Protein AF-A0A6C0AZ84-F1 (afdb_monomer_lite)

pLDDT: mean 75.86, std 14.95, range [43.94, 95.44]

Secondary structure (DSSP, 8-state):
---HHHHHHHHHHHHHHHHHHHHHIIIIIHHHHHHHHHHHHHHHHHHHHHHHHTTS-HHHHHHHHHHHHH----HHHHHHHHHHHHHHHHHHHHHHHHHHHHHHHHHHHHHHHHHHHHHTT-TTTTT--HHHHHHHHHHHHHHHHHHHHHHHHHTGGG---S-HHHHHHHHHHHHHHH--

Radius of gyration: 26.13 Å; chains: 1; bounding box: 59×27×76 Å

Organism: NCBI:txid1070528

Foldseek 3Di:
DDAPLNVLLVLLLVLLLVLLVLCCCVPPLVVLVVLLVVVLVVVLVVCVCVVPVVPPPVVVVVVVVVVVVVPPPVCVVVVVVVVVVVVVVVVVVVVSVVVSVVSVVVSVVSVVVLVVCCVVVPVSSVPNDPVVSVVVSVVVSVVVVVVVVCCCVPPVSPDDPDDSVVVVVVVVVSVVVSPD

Structure (mmCIF, N/CA/C/O backbone):
data_AF-A0A6C0AZ84-F1
#
_entry.id   AF-A0A6C0AZ84-F1
#
loop_
_atom_site.group_PDB
_atom_site.id
_atom_site.type_symbol
_atom_site.label_atom_id
_atom_site.label_alt_id
_atom_site.label_comp_id
_atom_site.label_asym_id
_atom_site.label_entity_id
_atom_site.label_seq_id
_atom_site.pdbx_PDB_ins_code
_atom_site.Cartn_x
_atom_site.Cartn_y
_atom_site.Cartn_z
_atom_site.occupancy
_atom_site.B_iso_or_equiv
_atom_site.auth_seq_id
_atom_site.auth_comp_id
_atom_site.auth_asym_id
_atom_site.auth_atom_id
_atom_site.pdbx_PDB_model_num
ATOM 1 N N . MET A 1 1 ? -31.659 6.878 12.150 1.00 49.94 1 MET A N 1
ATOM 2 C CA . MET A 1 1 ? -30.577 7.589 12.865 1.00 49.94 1 MET A CA 1
ATOM 3 C C . MET A 1 1 ? -29.385 6.643 12.930 1.00 49.94 1 MET A C 1
ATOM 5 O O . MET A 1 1 ? -29.530 5.565 13.491 1.00 49.94 1 MET A O 1
ATOM 9 N N . VAL A 1 2 ? -28.276 6.953 12.251 1.00 63.69 2 VAL A N 1
ATOM 10 C CA . VAL A 1 2 ? -27.089 6.075 12.222 1.00 63.69 2 VAL A CA 1
ATOM 11 C C . VAL A 1 2 ? -26.410 6.126 13.591 1.00 63.69 2 VAL A C 1
ATOM 13 O O . VAL A 1 2 ? -26.201 7.208 14.133 1.00 63.69 2 VAL A O 1
ATOM 16 N N . SER A 1 3 ? -26.105 4.969 14.180 1.00 77.62 3 SER A N 1
ATOM 17 C CA . SER A 1 3 ? -25.446 4.907 15.485 1.00 77.62 3 SER A CA 1
ATOM 18 C C . SER A 1 3 ? -23.970 5.299 15.364 1.00 77.62 3 SER A C 1
ATOM 20 O O . SER A 1 3 ? -23.291 4.926 14.411 1.00 77.62 3 SER A O 1
ATOM 22 N N . ILE A 1 4 ? -23.441 6.029 16.348 1.00 78.50 4 ILE A N 1
ATOM 23 C CA . ILE A 1 4 ? -22.040 6.489 16.331 1.00 78.50 4 ILE A CA 1
ATOM 24 C C . ILE A 1 4 ? -21.039 5.322 16.243 1.00 78.50 4 ILE A C 1
ATOM 26 O O . ILE A 1 4 ? -20.016 5.419 15.574 1.00 78.50 4 ILE A O 1
ATOM 30 N N . ASN A 1 5 ? -21.398 4.173 16.823 1.00 77.38 5 ASN A N 1
ATOM 31 C CA . ASN A 1 5 ? -20.628 2.933 16.737 1.00 77.38 5 ASN A CA 1
ATOM 32 C C . ASN A 1 5 ? -20.500 2.412 15.301 1.00 77.38 5 ASN A C 1
ATOM 34 O O . ASN A 1 5 ? -19.463 1.860 14.947 1.00 77.38 5 ASN A O 1
ATOM 38 N N . PHE A 1 6 ? -21.534 2.588 14.474 1.00 82.31 6 PHE A N 1
ATOM 39 C CA . PHE A 1 6 ? -21.504 2.171 13.074 1.00 82.31 6 PHE A CA 1
ATOM 40 C C . PHE A 1 6 ? -20.521 3.020 12.264 1.00 82.31 6 PHE A C 1
ATOM 42 O O . PHE A 1 6 ? -19.703 2.474 11.529 1.00 82.31 6 PHE A O 1
ATOM 49 N N . VAL A 1 7 ? -20.545 4.343 12.460 1.00 84.75 7 VAL A N 1
ATOM 50 C CA . VAL A 1 7 ? -19.616 5.269 11.789 1.00 84.75 7 VAL A CA 1
ATOM 51 C C . VAL A 1 7 ? -18.170 4.967 12.177 1.00 84.75 7 VAL A C 1
ATOM 53 O O . VAL A 1 7 ? -17.308 4.878 11.308 1.00 84.75 7 VAL A O 1
ATOM 56 N N . ILE A 1 8 ? -17.910 4.751 13.470 1.00 83.69 8 ILE A N 1
ATOM 57 C CA . ILE A 1 8 ? -16.573 4.402 13.966 1.00 83.69 8 ILE A CA 1
ATOM 58 C C . ILE A 1 8 ? -16.098 3.068 13.373 1.00 83.69 8 ILE A C 1
ATOM 60 O O . ILE A 1 8 ? -14.938 2.972 12.979 1.00 83.69 8 ILE A O 1
ATOM 64 N N . ASN A 1 9 ? -16.974 2.061 13.264 1.00 85.44 9 ASN A N 1
ATOM 65 C CA . ASN A 1 9 ? -16.609 0.771 12.672 1.00 85.44 9 ASN A CA 1
ATOM 66 C C . ASN A 1 9 ? -16.188 0.924 11.202 1.00 85.44 9 ASN A C 1
ATOM 68 O O . ASN A 1 9 ? -15.106 0.479 10.828 1.00 85.44 9 ASN A O 1
ATOM 72 N N . ILE A 1 10 ? -16.995 1.623 10.394 1.00 87.88 10 ILE A N 1
ATOM 73 C CA . ILE A 1 10 ? -16.661 1.888 8.985 1.00 87.88 10 ILE A CA 1
ATOM 74 C C . ILE A 1 10 ? -15.330 2.627 8.880 1.00 87.88 10 ILE A C 1
ATOM 76 O O . ILE A 1 10 ? -14.477 2.250 8.083 1.00 87.88 10 ILE A O 1
ATOM 80 N N . LEU A 1 11 ? -15.135 3.666 9.691 1.00 89.69 11 LEU A N 1
ATOM 81 C CA . LEU A 1 11 ? -13.932 4.485 9.624 1.00 89.69 11 LEU A CA 1
ATOM 82 C C . LEU A 1 11 ? -12.677 3.667 9.968 1.00 89.69 11 LEU A C 1
ATOM 84 O O . LEU A 1 11 ? -11.679 3.768 9.258 1.00 89.69 11 LEU A O 1
ATOM 88 N N . ILE A 1 12 ? -12.738 2.805 10.990 1.00 88.81 12 ILE A N 1
ATOM 89 C CA . ILE A 1 12 ? -11.642 1.879 11.313 1.00 88.81 12 ILE A CA 1
ATOM 90 C C . ILE A 1 12 ? -11.385 0.921 10.145 1.00 88.81 12 ILE A C 1
ATOM 92 O O . ILE A 1 12 ? -10.235 0.765 9.746 1.00 88.81 12 ILE A O 1
ATOM 96 N N . GLN A 1 13 ? -12.427 0.309 9.574 1.00 90.12 13 GLN A N 1
ATOM 97 C CA . GLN A 1 13 ? -12.279 -0.630 8.456 1.00 90.12 13 GLN A CA 1
ATOM 98 C C . GLN A 1 13 ? -11.628 0.032 7.235 1.00 90.12 13 GLN A C 1
ATOM 100 O O . GLN A 1 13 ? -10.661 -0.503 6.695 1.00 90.12 13 GLN A O 1
ATOM 105 N N . VAL A 1 14 ? -12.094 1.219 6.840 1.00 91.56 14 VAL A N 1
ATOM 106 C CA . VAL A 1 14 ? -11.536 1.978 5.709 1.00 91.56 14 VAL A CA 1
ATOM 107 C C . VAL A 1 14 ? -10.070 2.336 5.952 1.00 91.56 14 VAL A C 1
ATOM 109 O O . VAL A 1 14 ? -9.238 2.126 5.070 1.00 91.56 14 VAL A O 1
ATOM 112 N N . LEU A 1 15 ? -9.725 2.822 7.150 1.00 92.31 15 LEU A N 1
ATOM 113 C CA . LEU A 1 15 ? -8.334 3.139 7.483 1.00 92.31 15 LEU A CA 1
ATOM 114 C C . LEU A 1 15 ? -7.448 1.889 7.501 1.00 92.31 15 LEU A C 1
ATOM 116 O O . LEU A 1 15 ? -6.321 1.938 7.018 1.00 92.31 15 LEU A O 1
ATOM 120 N N . CYS A 1 16 ? -7.947 0.763 8.008 1.00 91.38 16 CYS A N 1
ATOM 121 C CA . CYS A 1 16 ? -7.218 -0.500 7.986 1.00 91.38 16 CYS A CA 1
ATOM 122 C C . CYS A 1 16 ? -6.938 -0.983 6.554 1.00 91.38 16 CYS A C 1
ATOM 124 O O . CYS A 1 16 ? -5.821 -1.415 6.274 1.00 91.38 16 CYS A O 1
ATOM 126 N N . ILE A 1 17 ? -7.914 -0.869 5.646 1.00 93.06 17 ILE A N 1
ATOM 127 C CA . ILE A 1 17 ? -7.723 -1.186 4.222 1.00 93.06 17 ILE A CA 1
ATOM 128 C C . ILE A 1 17 ? -6.686 -0.245 3.606 1.00 93.06 17 ILE A C 1
ATOM 130 O O . ILE A 1 17 ? -5.767 -0.708 2.941 1.00 93.06 17 ILE A O 1
ATOM 134 N N . PHE A 1 18 ? -6.783 1.061 3.863 1.00 93.94 18 PHE A N 1
ATOM 135 C CA . PHE A 1 18 ? -5.825 2.047 3.356 1.00 93.94 18 PHE A CA 1
ATOM 136 C C . PHE A 1 18 ? -4.383 1.760 3.813 1.00 93.94 18 PHE A C 1
ATOM 138 O O . PHE A 1 18 ? -3.453 1.781 3.004 1.00 93.94 18 PHE A O 1
ATOM 145 N N . ILE A 1 19 ? -4.198 1.447 5.100 1.00 93.50 19 ILE A N 1
ATOM 146 C CA . ILE A 1 19 ? -2.901 1.059 5.675 1.00 93.50 19 ILE A CA 1
ATOM 147 C C . ILE A 1 19 ? -2.371 -0.195 4.974 1.00 93.50 19 ILE A C 1
ATOM 149 O O . ILE A 1 19 ? -1.217 -0.216 4.546 1.00 93.50 19 ILE A O 1
ATOM 153 N N . PHE A 1 20 ? -3.218 -1.217 4.817 1.00 94.62 20 PHE A N 1
ATOM 154 C CA . PHE A 1 20 ? -2.850 -2.450 4.128 1.00 94.62 20 PHE A CA 1
ATOM 155 C C . PHE A 1 20 ? -2.428 -2.193 2.676 1.00 94.62 20 PHE A C 1
ATOM 157 O O . PHE A 1 20 ? -1.353 -2.635 2.285 1.00 94.62 20 PHE A O 1
ATOM 164 N N . LEU A 1 21 ? -3.223 -1.447 1.902 1.00 93.50 21 LEU A N 1
ATOM 165 C CA . LEU A 1 21 ? -2.925 -1.137 0.500 1.00 93.50 21 LEU A CA 1
ATOM 166 C C . LEU A 1 21 ? -1.621 -0.355 0.351 1.00 93.50 21 LEU A C 1
ATOM 168 O O . LEU A 1 21 ? -0.837 -0.639 -0.548 1.00 93.50 21 LEU A O 1
ATOM 172 N N . THR A 1 22 ? -1.354 0.587 1.257 1.00 93.00 22 THR A N 1
ATOM 173 C CA . THR A 1 22 ? -0.095 1.344 1.256 1.00 93.00 22 THR A CA 1
ATOM 174 C C . THR A 1 22 ? 1.095 0.406 1.467 1.00 93.00 22 THR A C 1
ATOM 176 O O . THR A 1 22 ? 2.057 0.442 0.705 1.00 93.00 22 THR A O 1
ATOM 179 N N . ILE A 1 23 ? 1.023 -0.480 2.466 1.00 92.88 23 ILE A N 1
ATOM 180 C CA . ILE A 1 23 ? 2.081 -1.466 2.729 1.00 92.88 23 ILE A CA 1
ATOM 181 C C . ILE A 1 23 ? 2.238 -2.411 1.534 1.00 92.88 23 ILE A C 1
ATOM 183 O O . ILE A 1 23 ? 3.358 -2.626 1.074 1.00 92.88 23 ILE A O 1
ATOM 187 N N . PHE A 1 24 ? 1.131 -2.943 1.013 1.00 93.75 24 PHE A N 1
ATOM 188 C CA . PHE A 1 24 ? 1.102 -3.834 -0.146 1.00 93.75 24 PHE A CA 1
ATOM 189 C C . PHE A 1 24 ? 1.740 -3.187 -1.380 1.00 93.75 24 PHE A C 1
ATOM 191 O O . PHE A 1 24 ? 2.536 -3.825 -2.071 1.00 93.75 24 PHE A O 1
ATOM 198 N N . PHE A 1 25 ? 1.462 -1.905 -1.621 1.00 91.12 25 PHE A N 1
ATOM 199 C CA . PHE A 1 25 ? 2.043 -1.167 -2.733 1.00 91.12 25 PHE A CA 1
ATOM 200 C C . PHE A 1 25 ? 3.573 -1.113 -2.643 1.00 91.12 25 PHE A C 1
ATOM 202 O O . PHE A 1 25 ? 4.264 -1.517 -3.578 1.00 91.12 25 PHE A O 1
ATOM 209 N N . PHE A 1 26 ? 4.114 -0.680 -1.500 1.00 89.06 26 PHE A N 1
ATOM 210 C CA . PHE A 1 26 ? 5.564 -0.526 -1.340 1.00 89.06 26 PHE A CA 1
ATOM 211 C C . PHE A 1 26 ? 6.321 -1.852 -1.214 1.00 89.06 26 PHE A C 1
ATOM 213 O O . PHE A 1 26 ? 7.497 -1.904 -1.567 1.00 89.06 26 PHE A O 1
ATOM 220 N N . THR A 1 27 ? 5.677 -2.917 -0.730 1.00 91.00 27 THR A N 1
ATOM 221 C CA . THR A 1 27 ? 6.330 -4.228 -0.554 1.00 91.00 27 THR A CA 1
ATOM 222 C C . THR A 1 27 ? 6.228 -5.133 -1.776 1.00 91.00 27 THR A C 1
ATOM 224 O O . THR A 1 27 ? 7.184 -5.849 -2.074 1.00 91.00 27 THR A O 1
ATOM 227 N N . TYR A 1 28 ? 5.095 -5.122 -2.479 1.00 90.62 28 TYR A N 1
ATOM 228 C CA . TYR A 1 28 ? 4.840 -6.025 -3.601 1.00 90.62 28 TYR A CA 1
ATOM 229 C C . TYR A 1 28 ? 4.617 -5.273 -4.911 1.00 90.62 28 TYR A C 1
ATOM 231 O O . TYR A 1 28 ? 5.307 -5.553 -5.893 1.00 90.62 28 TYR A O 1
ATOM 239 N N . ALA A 1 29 ? 3.699 -4.300 -4.939 1.00 88.81 29 ALA A N 1
ATOM 240 C CA . ALA A 1 29 ? 3.269 -3.726 -6.211 1.00 88.81 29 ALA A CA 1
ATOM 241 C C . ALA A 1 29 ? 4.378 -2.976 -6.956 1.00 88.81 29 ALA A C 1
ATOM 243 O O . ALA A 1 29 ? 4.538 -3.171 -8.159 1.00 88.81 29 ALA A O 1
ATOM 244 N N . LYS A 1 30 ? 5.203 -2.216 -6.227 1.00 88.56 30 LYS A N 1
ATOM 245 C CA . LYS A 1 30 ? 6.381 -1.512 -6.759 1.00 88.56 30 LYS A CA 1
ATOM 246 C C . LYS A 1 30 ? 7.345 -2.451 -7.498 1.00 88.56 30 LYS A C 1
ATOM 248 O O . LYS A 1 30 ? 7.903 -2.071 -8.524 1.00 88.56 30 LYS A O 1
ATOM 253 N N . ASN A 1 31 ? 7.534 -3.674 -6.997 1.00 87.69 31 ASN A N 1
ATOM 254 C CA . ASN A 1 31 ? 8.434 -4.648 -7.619 1.00 87.69 31 ASN A CA 1
ATOM 255 C C . ASN A 1 31 ? 7.841 -5.201 -8.918 1.00 87.69 31 ASN A C 1
ATOM 257 O O . ASN A 1 31 ? 8.525 -5.224 -9.938 1.00 87.69 31 ASN A O 1
ATOM 261 N N . VAL A 1 32 ? 6.558 -5.577 -8.897 1.00 87.38 32 VAL A N 1
ATOM 262 C CA . VAL A 1 32 ? 5.853 -6.056 -10.097 1.00 87.38 32 VAL A CA 1
ATOM 263 C C . VAL A 1 32 ? 5.822 -4.971 -11.173 1.00 87.38 32 VAL A C 1
ATOM 265 O O . VAL A 1 32 ? 6.114 -5.250 -12.331 1.00 87.38 32 VAL A O 1
ATOM 268 N N . GLU A 1 33 ? 5.531 -3.723 -10.808 1.00 83.69 33 GLU A N 1
ATOM 269 C CA . GLU A 1 33 ? 5.544 -2.596 -11.745 1.00 83.69 33 GLU A CA 1
ATOM 270 C C . GLU A 1 33 ? 6.935 -2.378 -12.362 1.00 83.69 33 GLU A C 1
ATOM 272 O O . GLU A 1 33 ? 7.052 -2.170 -13.571 1.00 83.69 33 GLU A O 1
ATOM 277 N N . GLY A 1 34 ? 7.999 -2.514 -11.564 1.00 82.00 34 GLY A N 1
ATOM 278 C CA . GLY A 1 34 ? 9.376 -2.462 -12.056 1.00 82.00 34 GLY A CA 1
ATOM 279 C C . GLY A 1 34 ? 9.669 -3.520 -13.125 1.00 82.00 34 GLY A C 1
ATOM 280 O O . GLY A 1 34 ? 10.226 -3.194 -14.176 1.00 82.00 34 GLY A O 1
ATOM 281 N N . GLU A 1 35 ? 9.251 -4.768 -12.900 1.00 83.94 35 GLU A N 1
ATOM 282 C CA . GLU A 1 35 ? 9.399 -5.854 -13.881 1.00 83.94 35 GLU A CA 1
ATOM 283 C C . GLU A 1 35 ? 8.601 -5.582 -15.165 1.00 83.94 35 GLU A C 1
ATOM 285 O O . GLU A 1 35 ? 9.095 -5.807 -16.272 1.00 83.94 35 GLU A O 1
ATOM 290 N N . VAL A 1 36 ? 7.384 -5.049 -15.039 1.00 82.62 36 VAL A N 1
ATOM 291 C CA . VAL A 1 36 ? 6.532 -4.689 -16.183 1.00 82.62 36 VAL A CA 1
ATOM 292 C C . VAL A 1 36 ? 7.191 -3.626 -17.053 1.00 82.62 36 VAL A C 1
ATOM 294 O O . VAL A 1 36 ? 7.269 -3.796 -18.272 1.00 82.62 36 VAL A O 1
ATOM 297 N N . VAL A 1 37 ? 7.702 -2.552 -16.448 1.00 78.00 37 VAL A N 1
ATOM 298 C CA . VAL A 1 37 ? 8.383 -1.476 -17.181 1.00 78.00 37 VAL A CA 1
ATOM 299 C C . VAL A 1 37 ? 9.627 -2.012 -17.891 1.00 78.00 37 VAL A C 1
ATOM 301 O O . VAL A 1 37 ? 9.822 -1.727 -19.074 1.00 78.00 37 VAL A O 1
ATOM 304 N N . GLN A 1 38 ? 10.435 -2.842 -17.223 1.00 76.25 38 GLN A N 1
ATOM 305 C CA . GLN A 1 38 ? 11.605 -3.470 -17.848 1.00 76.25 38 GLN A CA 1
ATOM 306 C C . GLN A 1 38 ? 11.215 -4.349 -19.041 1.00 76.25 38 GLN A C 1
ATOM 308 O O . GLN A 1 38 ? 11.824 -4.250 -20.107 1.00 76.25 38 GLN A O 1
ATOM 313 N N . ASN A 1 39 ? 10.173 -5.168 -18.897 1.00 77.75 39 ASN A N 1
ATOM 314 C CA . ASN A 1 39 ? 9.677 -6.021 -19.974 1.00 77.75 39 ASN A CA 1
ATOM 315 C C . ASN A 1 39 ? 9.163 -5.205 -21.167 1.00 77.75 39 ASN A C 1
ATOM 317 O O . ASN A 1 39 ? 9.442 -5.567 -22.310 1.00 77.75 39 ASN A O 1
ATOM 321 N N . GLN A 1 40 ? 8.475 -4.085 -20.927 1.00 72.50 40 GLN A N 1
ATOM 322 C CA . GLN A 1 40 ? 8.012 -3.192 -21.993 1.00 72.50 40 GLN A CA 1
ATOM 323 C C . GLN A 1 40 ? 9.178 -2.505 -22.717 1.00 72.50 40 GLN A C 1
ATOM 325 O O . GLN A 1 40 ? 9.191 -2.458 -23.947 1.00 72.50 40 GLN A O 1
ATOM 330 N N . VAL A 1 41 ? 10.186 -2.021 -21.985 1.00 69.69 41 VAL A N 1
ATOM 331 C CA . VAL A 1 41 ? 11.393 -1.431 -22.590 1.00 69.69 41 VAL A CA 1
ATOM 332 C C . VAL A 1 41 ? 12.136 -2.474 -23.426 1.00 69.69 41 VAL A C 1
ATOM 334 O O . VAL A 1 41 ? 12.461 -2.211 -24.583 1.00 69.69 41 VAL A O 1
ATOM 337 N N . ASN A 1 42 ? 12.335 -3.681 -22.893 1.00 69.25 42 ASN A N 1
ATOM 338 C CA . ASN A 1 42 ? 12.973 -4.781 -23.617 1.00 69.25 42 ASN A CA 1
ATOM 339 C C . ASN A 1 42 ? 12.181 -5.178 -24.868 1.00 69.25 42 ASN A C 1
ATOM 341 O O . ASN A 1 42 ? 12.771 -5.389 -25.926 1.00 69.25 42 ASN A O 1
ATOM 345 N N . PHE A 1 43 ? 10.850 -5.239 -24.776 1.00 72.62 43 PHE A N 1
ATOM 346 C CA . PHE A 1 43 ? 9.989 -5.489 -25.928 1.00 72.62 43 PHE A CA 1
ATOM 347 C C . PHE A 1 43 ? 10.161 -4.410 -27.001 1.00 72.62 43 PHE A C 1
ATOM 349 O O . PHE A 1 43 ? 10.326 -4.750 -28.166 1.00 72.62 43 PHE A O 1
ATOM 356 N N . LEU A 1 44 ? 10.197 -3.128 -26.631 1.00 67.25 44 LEU A N 1
ATOM 357 C CA . LEU A 1 44 ? 10.362 -2.026 -27.584 1.00 67.25 44 LEU A CA 1
ATOM 358 C C . LEU A 1 44 ? 11.756 -1.998 -28.219 1.00 67.25 44 LEU A C 1
ATOM 360 O O . LEU A 1 44 ? 11.869 -1.721 -29.411 1.00 67.25 44 LEU A O 1
ATOM 364 N N . LEU A 1 45 ? 12.810 -2.335 -27.473 1.00 64.06 45 LEU A N 1
ATOM 365 C CA . LEU A 1 45 ? 14.159 -2.509 -28.025 1.00 64.06 45 LEU A CA 1
ATOM 366 C C . LEU A 1 45 ? 14.223 -3.699 -28.998 1.00 64.06 45 LEU A C 1
ATOM 368 O O . LEU A 1 45 ? 14.842 -3.608 -30.063 1.00 64.06 45 LEU A O 1
ATOM 372 N N . ASN A 1 46 ? 13.545 -4.800 -28.671 1.00 66.12 46 ASN A N 1
ATOM 373 C CA . ASN A 1 46 ? 13.436 -5.971 -29.541 1.00 66.12 46 ASN A CA 1
ATOM 374 C C . ASN A 1 46 ? 12.583 -5.691 -30.788 1.00 66.12 46 ASN A C 1
ATOM 376 O O . ASN A 1 46 ? 12.923 -6.138 -31.877 1.00 66.12 46 ASN A O 1
ATOM 380 N N . ASP A 1 47 ? 11.513 -4.912 -30.660 1.00 67.06 47 ASP A N 1
ATOM 381 C CA . ASP A 1 47 ? 10.644 -4.517 -31.768 1.00 67.06 47 ASP A CA 1
ATOM 382 C C . ASP A 1 47 ? 11.338 -3.504 -32.688 1.00 67.06 47 ASP A C 1
ATOM 384 O O . ASP A 1 47 ? 11.308 -3.642 -33.905 1.00 67.06 47 ASP A O 1
ATOM 388 N N . LEU A 1 48 ? 12.066 -2.530 -32.139 1.00 61.47 48 LEU A N 1
ATOM 389 C CA . LEU A 1 48 ? 12.896 -1.612 -32.926 1.00 61.47 48 LEU A CA 1
ATOM 390 C C . LEU A 1 48 ? 14.051 -2.324 -33.631 1.00 61.47 48 LEU A C 1
ATOM 392 O O . LEU A 1 48 ? 14.369 -1.997 -34.77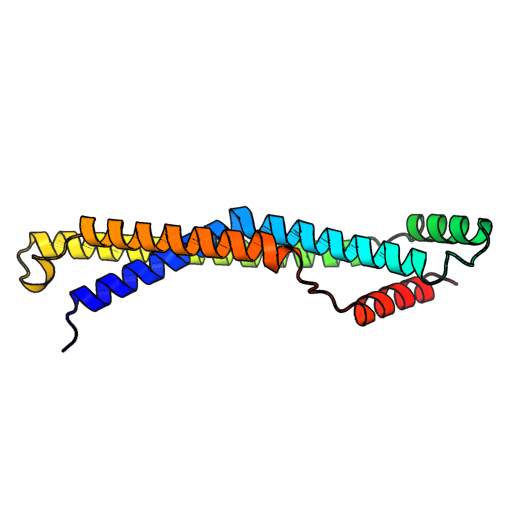6 1.00 61.47 48 LEU A O 1
ATOM 396 N N . SER A 1 49 ? 14.658 -3.318 -32.977 1.00 54.78 49 SER A N 1
ATOM 397 C CA . SER A 1 49 ? 15.652 -4.162 -33.637 1.00 54.78 49 SER A CA 1
ATOM 398 C C . SER A 1 49 ? 15.019 -5.106 -34.670 1.00 54.78 49 SER A C 1
ATOM 400 O O . SER A 1 49 ? 15.615 -5.375 -35.710 1.00 54.78 49 SER A O 1
ATOM 402 N N . GLY A 1 50 ? 13.784 -5.553 -34.455 1.00 49.91 50 GLY A N 1
ATOM 403 C CA . GLY A 1 50 ? 13.043 -6.423 -35.367 1.00 49.91 50 GLY A CA 1
ATOM 404 C C . GLY A 1 50 ? 12.478 -5.715 -36.601 1.00 49.91 50 GLY A C 1
ATOM 405 O O . GLY A 1 50 ? 12.559 -6.266 -37.699 1.00 49.91 50 GLY A O 1
ATOM 406 N N . ILE A 1 51 ? 11.955 -4.492 -36.459 1.00 49.84 51 ILE A N 1
ATOM 407 C CA . ILE A 1 51 ? 11.124 -3.845 -37.488 1.00 49.84 51 ILE A CA 1
ATOM 408 C C . ILE A 1 51 ? 11.907 -3.421 -38.732 1.00 49.84 51 ILE A C 1
ATOM 410 O O . ILE A 1 51 ? 11.311 -3.388 -39.800 1.00 49.84 51 ILE A O 1
ATOM 414 N N . HIS A 1 52 ? 13.226 -3.211 -38.678 1.00 48.91 52 HIS A N 1
ATOM 415 C CA . HIS A 1 52 ? 14.003 -2.986 -39.909 1.00 48.91 52 HIS A CA 1
ATOM 416 C C . HIS A 1 52 ? 15.401 -3.602 -39.945 1.00 48.91 52 HIS A C 1
ATOM 418 O O . HIS A 1 52 ? 16.029 -3.541 -41.000 1.00 48.91 52 HIS A O 1
ATOM 424 N N . LEU A 1 53 ? 15.903 -4.250 -38.881 1.00 47.31 53 LEU A N 1
ATOM 425 C CA . LEU A 1 53 ? 17.202 -4.920 -38.994 1.00 47.31 53 LEU A CA 1
ATOM 426 C 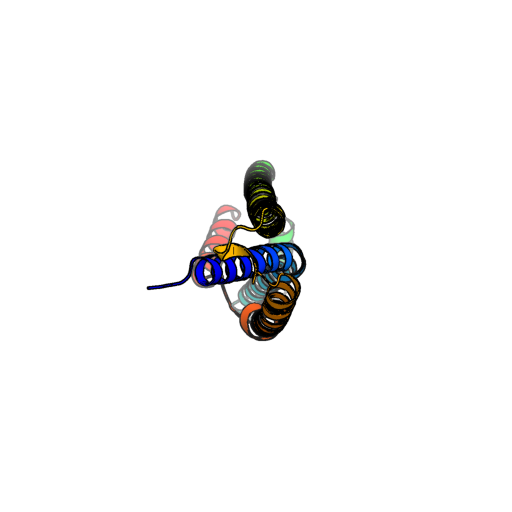C . LEU A 1 53 ? 17.112 -6.330 -39.564 1.00 47.31 53 LEU A C 1
ATOM 428 O O . LEU A 1 53 ? 18.086 -6.767 -40.157 1.00 47.31 53 LEU A O 1
ATOM 432 N N . GLY A 1 54 ? 15.980 -7.036 -39.495 1.00 46.59 54 GLY A N 1
ATOM 433 C CA . GLY A 1 54 ? 15.834 -8.355 -40.138 1.00 46.59 54 GLY A CA 1
ATOM 434 C C . GLY A 1 54 ? 16.254 -8.376 -41.619 1.00 46.59 54 GLY A C 1
ATOM 435 O O . GLY A 1 54 ? 16.859 -9.345 -42.066 1.00 46.59 54 GLY A O 1
ATOM 436 N N . SER A 1 55 ? 16.015 -7.271 -42.329 1.00 48.91 55 SER A N 1
ATOM 437 C CA . SER A 1 55 ? 16.365 -7.028 -43.735 1.00 48.91 55 SER A CA 1
ATOM 438 C C . SER A 1 55 ? 17.682 -6.271 -43.956 1.00 48.91 55 SER A C 1
ATOM 440 O O . SER A 1 55 ? 18.076 -6.065 -45.102 1.00 48.91 55 SER A O 1
ATOM 442 N N . LEU A 1 56 ? 18.350 -5.811 -42.893 1.00 53.59 56 LEU A N 1
ATOM 443 C CA . LEU A 1 56 ? 19.627 -5.109 -43.001 1.00 53.59 56 LEU A CA 1
ATOM 444 C C . LEU A 1 56 ? 20.784 -6.118 -43.028 1.00 53.59 56 LEU A C 1
ATOM 446 O O . LEU A 1 56 ? 20.780 -7.064 -42.230 1.00 53.59 56 LEU A O 1
ATOM 450 N N . PRO A 1 57 ? 21.792 -5.925 -43.898 1.00 55.12 57 PRO A N 1
ATOM 451 C CA . PRO A 1 57 ? 22.941 -6.817 -43.937 1.00 55.12 57 PRO A CA 1
ATOM 452 C C . PRO A 1 57 ? 23.700 -6.781 -42.593 1.00 55.12 57 PRO A C 1
ATOM 454 O O . PRO A 1 57 ? 23.697 -5.770 -41.885 1.00 55.12 57 PRO A O 1
ATOM 457 N N . GLU A 1 58 ? 24.312 -7.902 -42.195 1.00 60.50 58 GLU A N 1
ATOM 458 C CA . GLU A 1 58 ? 24.875 -8.107 -40.842 1.00 60.50 58 GLU A CA 1
ATOM 459 C C . GLU A 1 58 ? 25.906 -7.049 -40.417 1.00 60.50 58 GLU A C 1
ATOM 461 O O . GLU A 1 58 ? 26.013 -6.726 -39.232 1.00 60.50 58 GLU A O 1
ATOM 466 N N . ASN A 1 59 ? 26.609 -6.443 -41.373 1.00 54.28 59 ASN A N 1
ATOM 467 C CA . ASN A 1 59 ? 27.528 -5.330 -41.134 1.00 54.28 59 ASN A CA 1
ATOM 468 C C . ASN A 1 59 ? 26.817 -4.078 -40.582 1.00 54.28 59 ASN A C 1
ATOM 470 O O . ASN A 1 59 ? 27.348 -3.421 -39.687 1.00 54.28 59 ASN A O 1
ATOM 474 N N . VAL A 1 60 ? 25.600 -3.776 -41.044 1.00 53.00 60 VAL A N 1
ATOM 475 C CA . VAL A 1 60 ? 24.803 -2.634 -40.568 1.00 53.00 60 VAL A CA 1
ATOM 476 C C . VAL A 1 60 ? 24.204 -2.924 -39.189 1.00 53.00 60 VAL A C 1
ATOM 478 O O . VAL A 1 60 ? 24.172 -2.036 -38.339 1.00 53.00 60 VAL A O 1
ATOM 481 N N . LYS A 1 61 ? 23.818 -4.179 -38.908 1.00 55.44 61 LYS A N 1
ATOM 482 C CA . LYS A 1 61 ? 23.414 -4.617 -37.554 1.00 55.44 61 LYS A CA 1
ATOM 483 C C . LYS A 1 61 ? 24.521 -4.429 -36.527 1.00 55.44 61 LYS A C 1
ATOM 485 O O . LYS A 1 61 ? 24.270 -3.909 -35.441 1.00 55.44 61 LYS A O 1
ATOM 490 N N . ALA A 1 62 ? 25.732 -4.865 -36.866 1.00 60.03 62 ALA A N 1
ATOM 491 C CA . ALA A 1 62 ? 26.889 -4.731 -35.992 1.00 60.03 62 ALA A CA 1
ATOM 492 C C . ALA A 1 62 ? 27.240 -3.253 -35.752 1.00 60.03 62 ALA A C 1
ATOM 494 O O . ALA A 1 62 ? 27.522 -2.873 -34.617 1.00 60.03 62 ALA A O 1
ATOM 495 N N . MET A 1 63 ? 27.139 -2.408 -36.786 1.00 53.56 63 MET A N 1
ATOM 496 C CA . MET A 1 63 ? 27.319 -0.958 -36.657 1.00 53.56 63 MET A CA 1
ATOM 497 C C . MET A 1 63 ? 26.255 -0.307 -35.769 1.00 53.56 63 MET A C 1
ATOM 499 O O . MET A 1 63 ? 26.626 0.455 -34.884 1.00 53.56 63 MET A O 1
ATOM 503 N N . PHE A 1 64 ? 24.971 -0.650 -35.920 1.00 54.28 64 PHE A N 1
ATOM 504 C CA 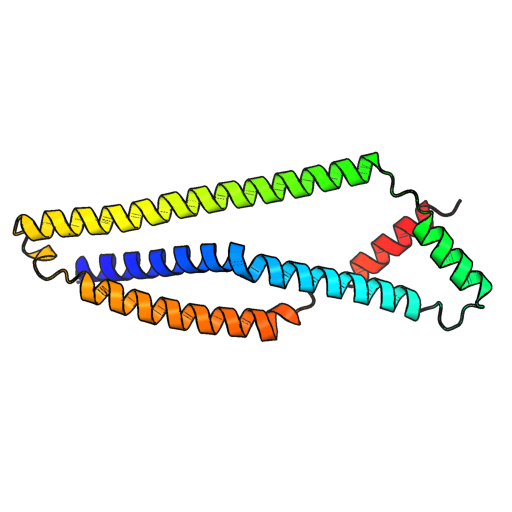. PHE A 1 64 ? 23.901 -0.131 -35.056 1.00 54.28 64 PHE A CA 1
ATOM 505 C C . PHE A 1 64 ? 24.066 -0.564 -33.602 1.00 54.28 64 PHE A C 1
ATOM 507 O O . PHE A 1 64 ? 23.901 0.255 -32.707 1.00 54.28 64 PHE A O 1
ATOM 514 N N . LYS A 1 65 ? 24.419 -1.829 -33.345 1.00 56.62 65 LYS A N 1
ATOM 515 C CA . LYS A 1 65 ? 24.648 -2.337 -31.984 1.00 56.62 65 LYS A CA 1
ATOM 516 C C . LYS A 1 65 ? 25.864 -1.672 -31.332 1.00 56.62 65 LYS A C 1
ATOM 518 O O . LYS A 1 65 ? 25.802 -1.302 -30.164 1.00 56.62 65 LYS A O 1
ATOM 523 N N . ASN A 1 66 ? 26.937 -1.463 -32.096 1.00 57.09 66 ASN A N 1
ATOM 524 C CA . ASN A 1 66 ? 28.111 -0.732 -31.625 1.00 57.09 66 ASN A CA 1
ATOM 525 C C . ASN A 1 66 ? 27.816 0.756 -31.424 1.00 57.09 66 ASN A C 1
ATOM 527 O O . ASN A 1 66 ? 28.276 1.313 -30.441 1.00 57.09 66 ASN A O 1
ATOM 531 N N . GLN A 1 67 ? 27.020 1.394 -32.286 1.00 52.25 67 GLN A N 1
ATOM 532 C CA . GLN A 1 67 ? 26.578 2.773 -32.075 1.00 52.25 67 GLN A CA 1
ATOM 533 C C . GLN A 1 67 ? 25.635 2.890 -30.882 1.00 52.25 67 GLN A C 1
ATOM 535 O O . GLN A 1 67 ? 25.799 3.825 -30.125 1.00 52.25 67 GLN A O 1
ATOM 540 N N . LEU A 1 68 ? 24.718 1.948 -30.645 1.00 55.56 68 LEU A N 1
ATOM 541 C CA . LEU A 1 68 ? 23.861 1.956 -29.454 1.00 55.56 68 LEU A CA 1
ATOM 542 C C . LEU A 1 68 ? 24.682 1.826 -28.163 1.00 55.56 68 LEU A C 1
ATOM 544 O O . LEU A 1 68 ? 24.388 2.496 -27.180 1.00 55.56 68 LEU A O 1
ATOM 548 N N . ASN A 1 69 ? 25.722 0.988 -28.189 1.00 54.91 69 ASN A N 1
ATOM 549 C CA . ASN A 1 69 ? 26.658 0.814 -27.077 1.00 54.91 69 ASN A CA 1
ATOM 550 C C . ASN A 1 69 ? 27.625 2.003 -26.914 1.00 54.91 69 ASN A C 1
ATOM 552 O O . ASN A 1 69 ? 28.093 2.246 -25.808 1.00 54.91 69 ASN A O 1
ATOM 556 N N . ASN A 1 70 ? 27.919 2.724 -28.004 1.00 48.56 70 ASN A N 1
ATOM 557 C CA . ASN A 1 70 ? 28.812 3.889 -28.051 1.00 48.56 70 ASN A CA 1
ATOM 558 C C . ASN A 1 70 ? 28.060 5.226 -28.089 1.00 48.56 70 ASN A C 1
ATOM 560 O O . ASN A 1 70 ? 28.692 6.271 -28.238 1.00 48.56 70 ASN A O 1
ATOM 564 N N . LEU A 1 71 ? 26.726 5.220 -27.982 1.00 53.47 71 LEU A N 1
ATOM 565 C CA . LEU A 1 71 ? 25.973 6.404 -27.611 1.00 53.47 71 LEU A CA 1
ATOM 566 C C . LEU A 1 71 ? 26.458 6.712 -26.206 1.00 53.47 71 LEU A C 1
ATOM 568 O O . LEU A 1 71 ? 25.976 6.128 -25.238 1.00 53.47 71 LEU A O 1
ATOM 572 N N . GLU A 1 72 ? 27.454 7.588 -26.105 1.00 47.69 72 GLU A N 1
ATOM 573 C CA . GLU A 1 72 ? 27.749 8.286 -24.871 1.00 47.69 72 GLU A CA 1
ATOM 574 C C . GLU A 1 72 ? 26.461 9.016 -24.506 1.00 47.69 72 GLU A C 1
ATOM 576 O O . GLU A 1 72 ? 26.130 10.093 -25.004 1.00 47.69 72 GLU A O 1
ATOM 581 N N . VAL A 1 73 ? 25.663 8.321 -23.700 1.00 52.91 73 VAL A N 1
ATOM 582 C CA . VAL A 1 73 ? 24.506 8.826 -22.992 1.00 52.91 73 VAL A CA 1
ATOM 583 C C . VAL A 1 73 ? 25.006 10.097 -22.345 1.00 52.91 73 VAL A C 1
ATOM 585 O O . VAL A 1 73 ? 25.825 9.997 -21.445 1.00 52.91 73 VAL A O 1
ATOM 588 N N . ASN A 1 74 ? 24.601 11.262 -22.859 1.00 48.97 74 ASN A N 1
ATOM 589 C CA . ASN A 1 74 ? 25.050 12.575 -22.400 1.00 48.97 74 ASN A CA 1
ATOM 590 C C . ASN A 1 74 ? 24.966 12.592 -20.866 1.00 48.97 74 ASN A C 1
ATOM 592 O O . ASN A 1 74 ? 23.869 12.689 -20.303 1.00 48.97 74 ASN A O 1
ATOM 596 N N . THR A 1 75 ? 26.090 12.335 -20.194 1.00 55.31 75 THR A N 1
ATOM 597 C CA . THR A 1 75 ? 26.063 11.711 -18.859 1.00 55.31 75 THR A CA 1
ATOM 598 C C . THR A 1 75 ? 25.490 12.678 -17.847 1.00 55.31 75 THR A C 1
ATOM 600 O O . THR A 1 75 ? 24.670 12.295 -17.029 1.00 55.31 75 THR A O 1
ATOM 603 N N . LEU A 1 76 ? 25.797 13.962 -18.012 1.00 53.91 76 LEU A N 1
ATOM 604 C CA . LEU A 1 76 ? 25.355 15.044 -17.138 1.00 53.91 76 LEU A CA 1
ATOM 605 C C . LEU A 1 76 ? 23.848 15.331 -17.214 1.00 53.91 76 LEU A C 1
ATOM 607 O O . LEU A 1 76 ? 23.244 15.713 -16.214 1.00 53.91 76 LEU A O 1
ATOM 611 N N . GLU A 1 77 ? 23.226 15.203 -18.388 1.00 59.41 77 GLU A N 1
ATOM 612 C CA . GLU A 1 77 ? 21.786 15.461 -18.543 1.00 59.41 77 GLU A CA 1
ATOM 613 C C . GLU A 1 77 ? 20.969 14.260 -18.054 1.00 59.41 77 GLU A C 1
ATOM 615 O O . GLU A 1 77 ? 19.988 14.428 -17.331 1.00 59.41 77 GLU A O 1
ATOM 620 N N . ASN A 1 78 ? 21.441 13.044 -18.337 1.00 61.69 78 ASN A N 1
ATOM 621 C CA . ASN A 1 78 ? 20.827 11.815 -17.838 1.00 61.69 78 ASN A CA 1
ATOM 622 C C . ASN A 1 78 ? 21.040 11.619 -16.331 1.00 61.69 78 ASN A C 1
ATOM 624 O O . ASN A 1 78 ? 20.139 11.136 -15.654 1.00 61.69 78 ASN A O 1
ATOM 628 N N . GLU A 1 79 ? 22.173 12.055 -15.781 1.00 64.81 79 GLU A N 1
ATOM 629 C CA . GLU A 1 79 ? 22.427 12.076 -14.338 1.00 64.81 79 GLU A CA 1
ATOM 630 C C . GLU A 1 79 ? 21.496 13.069 -13.633 1.00 64.81 79 GLU A C 1
ATOM 632 O O . GLU A 1 79 ? 20.878 12.726 -12.629 1.00 64.81 79 GLU A O 1
ATOM 637 N N . LYS A 1 80 ? 21.282 14.265 -14.199 1.00 67.31 80 LYS A N 1
ATOM 638 C CA . LYS A 1 80 ? 20.291 15.221 -13.671 1.00 67.31 80 LYS A CA 1
ATOM 639 C C . LYS A 1 80 ? 18.871 14.662 -13.699 1.00 67.31 80 LYS A C 1
ATOM 641 O O . LYS A 1 80 ? 18.143 14.839 -12.725 1.00 67.31 80 LYS A O 1
ATOM 646 N N . ILE A 1 81 ? 18.480 13.998 -14.787 1.00 72.44 81 ILE A N 1
ATOM 647 C CA . ILE A 1 81 ? 17.166 13.351 -14.900 1.00 72.44 81 ILE A CA 1
ATOM 648 C C . ILE A 1 81 ? 17.052 12.203 -13.888 1.00 72.44 81 ILE A C 1
ATOM 650 O O . ILE A 1 81 ? 16.049 12.115 -13.183 1.00 72.44 81 ILE A O 1
ATOM 654 N N . GLY A 1 82 ? 18.089 11.374 -13.747 1.00 71.81 82 GLY A N 1
ATOM 655 C CA . GLY A 1 82 ? 18.146 10.292 -12.762 1.00 71.81 82 GLY A CA 1
ATOM 656 C C . GLY A 1 82 ? 17.988 10.801 -11.330 1.00 71.81 82 GLY A C 1
ATOM 657 O O . GLY A 1 82 ? 17.112 10.332 -10.607 1.00 71.81 82 GLY A O 1
ATOM 658 N N . ILE A 1 83 ? 18.742 11.841 -10.962 1.00 74.81 83 ILE A N 1
ATOM 659 C CA . ILE A 1 83 ? 18.649 12.503 -9.654 1.00 74.81 83 ILE A CA 1
ATOM 660 C C . ILE A 1 83 ? 17.253 13.112 -9.443 1.00 74.81 83 ILE A C 1
ATOM 662 O O . ILE A 1 83 ? 16.701 13.028 -8.349 1.00 74.81 83 ILE A O 1
ATOM 666 N N . GLN A 1 84 ? 16.642 13.719 -10.466 1.00 77.31 84 GLN A N 1
ATOM 667 C CA . GLN A 1 84 ? 15.283 14.267 -10.358 1.00 77.31 84 GLN A CA 1
ATOM 668 C C . GLN A 1 84 ? 14.225 13.182 -10.143 1.00 77.31 84 GLN A C 1
ATOM 670 O O . GLN A 1 84 ? 13.318 13.373 -9.327 1.00 77.31 84 GLN A O 1
ATOM 675 N N . ILE A 1 85 ? 14.336 12.053 -10.843 1.00 78.81 85 ILE A N 1
ATOM 676 C CA . ILE A 1 85 ? 13.430 10.912 -10.683 1.00 78.81 85 ILE A CA 1
ATOM 677 C C . ILE A 1 85 ? 13.608 10.302 -9.290 1.00 78.81 85 ILE A C 1
ATOM 679 O O . ILE A 1 85 ? 12.622 10.062 -8.597 1.00 78.81 85 ILE A O 1
ATOM 683 N N . GLU A 1 86 ? 14.846 10.119 -8.833 1.00 82.56 86 GLU A N 1
ATOM 684 C CA . GLU A 1 86 ? 15.146 9.577 -7.505 1.00 82.56 86 GLU A CA 1
ATOM 685 C C . GLU A 1 86 ? 14.659 10.496 -6.374 1.00 82.56 86 GLU A C 1
ATOM 687 O O . GLU A 1 86 ? 14.014 10.043 -5.424 1.00 82.56 86 GLU A O 1
ATOM 692 N N . ASN A 1 87 ? 14.873 11.807 -6.501 1.00 83.50 87 ASN A N 1
ATOM 693 C CA . ASN A 1 87 ? 14.364 12.796 -5.549 1.00 83.50 87 ASN A CA 1
ATOM 694 C C . ASN A 1 87 ? 12.831 12.837 -5.534 1.00 83.50 87 ASN A C 1
ATOM 696 O O . ASN A 1 87 ? 12.222 12.960 -4.472 1.00 83.50 87 ASN A O 1
ATOM 700 N N . SER A 1 88 ? 12.192 12.703 -6.696 1.00 85.31 88 SER A N 1
ATOM 701 C CA . SER A 1 88 ? 10.728 12.673 -6.788 1.00 85.31 88 SER A CA 1
ATOM 702 C C . SER A 1 88 ? 10.161 11.398 -6.160 1.00 85.31 88 SER A C 1
ATOM 704 O O . SER A 1 88 ? 9.223 11.461 -5.365 1.00 85.31 88 SER A O 1
ATOM 706 N N . ASN A 1 89 ? 10.776 10.247 -6.438 1.00 84.56 89 ASN A N 1
ATOM 707 C CA . ASN A 1 89 ? 10.384 8.959 -5.871 1.00 84.56 89 ASN A CA 1
ATOM 708 C C . ASN A 1 89 ? 10.577 8.924 -4.350 1.00 84.56 89 ASN A C 1
ATOM 710 O O . ASN A 1 89 ? 9.670 8.511 -3.629 1.00 84.56 89 ASN A O 1
ATOM 714 N N . SER A 1 90 ? 11.716 9.409 -3.847 1.00 87.69 90 SER A N 1
ATOM 715 C CA . SER A 1 90 ? 11.980 9.489 -2.405 1.00 87.69 90 SER A CA 1
ATOM 716 C C . SER A 1 90 ? 11.054 10.481 -1.694 1.00 87.69 90 SER A C 1
ATOM 718 O O . SER A 1 90 ? 10.624 10.218 -0.567 1.00 87.69 90 SER A O 1
ATOM 720 N N . ALA A 1 91 ? 10.667 11.584 -2.346 1.00 89.12 91 ALA A N 1
ATOM 721 C CA . ALA A 1 91 ? 9.670 12.511 -1.816 1.00 89.12 91 ALA A CA 1
ATOM 722 C C . ALA A 1 91 ? 8.282 11.858 -1.702 1.00 89.12 91 ALA A C 1
ATOM 724 O O . ALA A 1 91 ? 7.642 11.971 -0.651 1.00 89.12 91 ALA A O 1
ATOM 725 N N . ILE A 1 92 ? 7.837 11.138 -2.739 1.00 88.56 92 ILE A N 1
ATOM 726 C CA . ILE A 1 92 ? 6.567 10.391 -2.731 1.00 88.56 92 ILE A CA 1
ATOM 727 C C . ILE A 1 92 ? 6.593 9.305 -1.652 1.00 88.56 92 ILE A C 1
ATOM 729 O O . ILE A 1 92 ? 5.635 9.166 -0.890 1.00 88.56 92 ILE A O 1
ATOM 733 N N . GLU A 1 93 ? 7.696 8.567 -1.538 1.00 88.69 93 GLU A N 1
ATOM 734 C CA . GLU A 1 93 ? 7.871 7.518 -0.534 1.00 88.69 93 GLU A CA 1
ATOM 735 C C . GLU A 1 93 ? 7.846 8.098 0.892 1.00 88.69 93 GLU A C 1
ATOM 737 O O . GLU A 1 93 ? 7.074 7.643 1.740 1.00 88.69 93 GLU A O 1
ATOM 742 N N . SER A 1 94 ? 8.580 9.187 1.143 1.00 90.00 94 SER A N 1
ATOM 743 C CA . SER A 1 94 ? 8.563 9.888 2.433 1.00 90.00 94 SER A CA 1
ATOM 744 C C . SER A 1 94 ? 7.168 10.410 2.790 1.00 90.00 94 SER A C 1
ATOM 746 O O . SER A 1 94 ? 6.711 10.259 3.928 1.00 90.00 94 SER A O 1
ATOM 748 N N . MET A 1 95 ? 6.460 11.007 1.827 1.00 90.88 95 MET A N 1
ATOM 749 C CA . MET A 1 95 ? 5.095 11.498 2.028 1.00 90.88 95 MET A CA 1
ATOM 750 C C . MET A 1 95 ? 4.112 10.354 2.302 1.00 90.88 95 MET A C 1
ATOM 752 O O . MET A 1 95 ? 3.225 10.486 3.152 1.00 90.88 95 MET A O 1
ATOM 756 N N . SER A 1 96 ? 4.302 9.213 1.646 1.00 89.94 96 SER A N 1
ATOM 757 C CA . SER A 1 96 ? 3.474 8.027 1.845 1.00 89.94 96 SER A CA 1
ATOM 758 C C . SER A 1 96 ? 3.689 7.417 3.230 1.00 89.94 96 SER A C 1
ATOM 760 O O . SER A 1 96 ? 2.710 7.153 3.927 1.00 89.94 96 SER A O 1
ATOM 762 N N . TYR A 1 97 ? 4.936 7.301 3.704 1.00 90.81 97 TYR A N 1
ATOM 763 C CA . TYR A 1 97 ? 5.216 6.842 5.071 1.00 90.81 97 TYR A CA 1
ATOM 764 C C . TYR A 1 97 ? 4.691 7.804 6.139 1.00 90.81 97 TYR A C 1
ATOM 766 O O . TYR A 1 97 ? 4.157 7.360 7.157 1.00 90.81 97 TYR A O 1
ATOM 774 N N . LYS A 1 98 ? 4.773 9.121 5.910 1.00 92.00 98 LYS A N 1
ATOM 775 C CA . LYS A 1 98 ? 4.154 10.114 6.806 1.00 92.00 98 LYS A CA 1
ATOM 776 C C . LYS A 1 98 ? 2.639 9.937 6.869 1.00 92.00 98 LYS A C 1
ATOM 778 O O . LYS A 1 98 ? 2.073 9.904 7.960 1.00 92.00 98 LYS A O 1
ATOM 783 N N . THR A 1 99 ? 1.989 9.773 5.720 1.00 91.00 99 THR A N 1
ATOM 784 C CA . THR A 1 99 ? 0.540 9.531 5.645 1.00 91.00 99 THR A CA 1
ATOM 785 C C . THR A 1 99 ? 0.157 8.224 6.343 1.00 91.00 99 THR A C 1
ATOM 787 O O . THR A 1 99 ? -0.798 8.201 7.118 1.00 91.00 99 THR A O 1
ATOM 790 N N . LEU A 1 100 ? 0.943 7.161 6.149 1.00 92.38 100 LEU A N 1
ATOM 791 C CA . LEU A 1 100 ? 0.767 5.869 6.814 1.00 92.38 100 LEU A CA 1
ATOM 792 C C . LEU A 1 100 ? 0.873 5.992 8.340 1.00 92.38 100 LEU A C 1
ATOM 794 O O . LEU A 1 100 ? 0.043 5.437 9.065 1.00 92.38 100 LEU A O 1
ATOM 798 N N . ALA A 1 101 ? 1.862 6.743 8.831 1.00 92.81 101 ALA A N 1
ATOM 799 C CA . ALA A 1 101 ? 2.052 6.990 10.256 1.00 92.81 101 ALA A CA 1
ATOM 800 C C . ALA A 1 101 ? 0.869 7.763 10.859 1.00 92.81 101 ALA A C 1
ATOM 802 O O . ALA A 1 101 ? 0.360 7.378 11.911 1.00 92.81 101 ALA A O 1
ATOM 803 N N . ILE A 1 102 ? 0.384 8.803 10.171 1.00 93.19 102 ILE A N 1
ATOM 804 C CA . ILE A 1 102 ? -0.791 9.577 10.597 1.00 93.19 102 ILE A CA 1
ATOM 805 C C . ILE A 1 102 ? -2.039 8.688 10.622 1.00 93.19 102 ILE A C 1
ATOM 807 O O . ILE A 1 102 ? -2.736 8.651 11.634 1.00 93.19 102 ILE A O 1
ATOM 811 N N . ALA A 1 103 ? -2.304 7.933 9.553 1.00 90.69 103 ALA A N 1
ATOM 812 C CA . ALA A 1 103 ? -3.453 7.031 9.481 1.00 90.69 103 ALA A CA 1
ATOM 813 C C . ALA A 1 103 ? -3.421 5.984 10.607 1.00 90.69 103 ALA A C 1
ATOM 815 O O . ALA A 1 103 ? -4.425 5.767 11.289 1.00 90.69 103 ALA A O 1
ATOM 816 N N . SER A 1 104 ? -2.249 5.400 10.865 1.00 90.50 104 SER A N 1
ATOM 817 C CA . SER A 1 104 ? -2.050 4.438 11.955 1.00 90.50 104 SER A CA 1
ATOM 818 C C . SER A 1 104 ? -2.278 5.077 13.328 1.00 90.50 104 SER A C 1
ATOM 820 O O . SER A 1 104 ? -2.971 4.502 14.168 1.00 90.50 104 SER A O 1
ATOM 822 N N . ALA A 1 105 ? -1.764 6.291 13.549 1.00 92.38 105 ALA A N 1
ATOM 823 C CA . ALA A 1 105 ? -1.977 7.038 14.786 1.00 92.38 105 ALA A CA 1
ATOM 824 C C . ALA A 1 105 ? -3.461 7.367 15.016 1.00 92.38 105 ALA A C 1
ATOM 826 O O . ALA A 1 105 ? -3.940 7.259 16.145 1.00 92.38 105 ALA A O 1
ATOM 827 N N . VAL A 1 106 ? -4.208 7.702 13.958 1.00 92.38 106 VAL A N 1
ATOM 828 C CA . VAL A 1 106 ? -5.659 7.940 14.033 1.00 92.38 106 VAL A CA 1
ATOM 829 C C . VAL A 1 106 ? -6.402 6.667 14.440 1.00 92.38 106 VAL A C 1
ATOM 831 O O . VAL A 1 106 ? -7.211 6.717 15.367 1.00 92.38 106 VAL A O 1
ATOM 834 N N . VAL A 1 107 ? -6.106 5.518 13.820 1.00 90.38 107 VAL A N 1
ATOM 835 C CA . VAL A 1 107 ? -6.728 4.233 14.194 1.00 90.38 107 VAL A CA 1
ATOM 836 C C . VAL A 1 107 ? -6.448 3.898 15.660 1.00 90.38 107 VAL A C 1
ATOM 838 O O . VAL A 1 107 ? -7.379 3.606 16.416 1.00 90.38 107 VAL A O 1
ATOM 841 N N . ILE A 1 108 ? -5.186 3.994 16.089 1.00 90.69 108 ILE A N 1
ATOM 842 C CA . ILE A 1 108 ? -4.781 3.731 17.478 1.00 90.69 108 ILE A CA 1
ATOM 843 C C . ILE A 1 108 ? -5.489 4.697 18.438 1.00 90.69 108 ILE A C 1
ATOM 845 O O . ILE A 1 108 ? -6.023 4.267 19.462 1.00 90.69 108 ILE A O 1
ATOM 849 N N . GLY A 1 109 ? -5.557 5.984 18.092 1.00 90.50 109 GLY A N 1
ATOM 850 C CA . GLY A 1 109 ? -6.247 7.003 18.879 1.00 90.50 109 GLY A CA 1
ATOM 851 C C . GLY A 1 109 ? -7.729 6.686 19.073 1.00 90.50 109 GLY A C 1
ATOM 852 O O . GLY A 1 109 ? -8.219 6.713 20.202 1.00 90.50 109 GLY A O 1
ATOM 853 N N . ILE A 1 110 ? -8.434 6.303 18.005 1.00 87.94 110 ILE A N 1
ATOM 854 C CA . ILE A 1 110 ? -9.850 5.909 18.070 1.00 87.94 110 ILE A CA 1
ATOM 855 C C . ILE A 1 110 ? -10.038 4.684 18.967 1.00 87.94 110 ILE A C 1
ATOM 857 O O . ILE A 1 110 ? -10.962 4.664 19.784 1.00 87.94 110 ILE A O 1
ATOM 861 N N . VAL A 1 111 ? -9.164 3.681 18.857 1.00 85.94 111 VAL A N 1
ATOM 862 C CA . VAL A 1 111 ? -9.216 2.472 19.692 1.00 85.94 111 VAL A CA 1
ATOM 863 C C . VAL A 1 111 ? -9.009 2.812 21.170 1.00 85.94 111 VAL A C 1
ATOM 865 O O . VAL A 1 111 ? -9.806 2.384 22.009 1.00 85.94 111 VAL A O 1
ATOM 868 N N . ILE A 1 112 ? -7.996 3.624 21.497 1.00 88.12 112 ILE A N 1
ATOM 869 C CA . ILE A 1 112 ? -7.698 4.046 22.875 1.00 88.12 112 ILE A CA 1
ATOM 870 C C . ILE A 1 112 ? -8.856 4.865 23.457 1.00 88.12 112 ILE A C 1
ATOM 872 O O . ILE A 1 112 ? -9.321 4.575 24.562 1.00 88.12 112 ILE A O 1
ATOM 876 N N . ILE A 1 113 ? -9.356 5.859 22.717 1.00 87.12 113 ILE A N 1
ATOM 877 C CA . ILE A 1 113 ? -10.476 6.704 23.158 1.00 87.12 113 ILE A CA 1
ATOM 878 C C . ILE A 1 113 ? -11.719 5.843 23.397 1.00 87.12 113 ILE A C 1
ATOM 880 O O . ILE A 1 113 ? -12.341 5.945 24.456 1.00 87.12 113 ILE A O 1
ATOM 884 N N . SER A 1 114 ? -12.046 4.946 22.465 1.00 80.69 114 SER A N 1
ATOM 885 C CA . SER A 1 114 ? -13.203 4.051 22.589 1.00 80.69 114 SER A CA 1
ATOM 886 C C . SER A 1 114 ? -13.079 3.130 23.808 1.00 80.69 114 SER A C 1
ATOM 888 O O . SER A 1 114 ? -14.052 2.934 24.537 1.00 80.69 114 SER A O 1
ATOM 890 N N . PHE A 1 115 ? -11.875 2.623 24.092 1.00 82.50 115 PHE A N 1
ATOM 891 C CA . PHE A 1 115 ? -11.604 1.803 25.274 1.00 82.50 115 PHE A CA 1
ATOM 892 C C . PHE A 1 115 ? -11.789 2.583 26.588 1.00 82.50 115 PHE A C 1
ATOM 894 O O . PHE A 1 115 ? -12.451 2.101 27.513 1.00 82.50 115 PHE A O 1
ATOM 901 N N . ILE A 1 116 ? -11.262 3.810 26.670 1.00 84.44 116 ILE A N 1
ATOM 902 C CA . ILE A 1 116 ? -11.404 4.674 27.855 1.00 84.44 116 ILE A CA 1
ATOM 903 C C . ILE A 1 116 ? -12.876 5.037 28.090 1.00 84.44 116 ILE A C 1
ATOM 905 O O . ILE A 1 116 ? -13.363 4.940 29.221 1.00 84.44 116 ILE A O 1
ATOM 909 N N . LEU A 1 117 ? -13.598 5.436 27.039 1.00 81.69 117 LEU A N 1
ATOM 910 C CA . LEU A 1 117 ? -15.013 5.811 27.131 1.00 81.69 117 LEU A CA 1
ATOM 911 C C . LEU A 1 117 ? -15.902 4.619 27.505 1.00 81.69 117 LEU A C 1
ATOM 913 O O . LEU A 1 117 ? -16.833 4.782 28.297 1.00 81.69 117 LEU A O 1
ATOM 917 N N . SER A 1 118 ? -15.575 3.418 27.019 1.00 76.12 118 SER A N 1
ATOM 918 C CA . SER A 1 118 ? -16.236 2.180 27.443 1.00 76.12 118 SER A CA 1
ATOM 919 C C . SER A 1 118 ? -16.041 1.917 28.941 1.00 76.12 118 SER A C 1
ATOM 921 O O . SER A 1 118 ? -17.003 1.569 29.626 1.00 76.12 118 SER A O 1
ATOM 923 N N . LYS A 1 119 ? -14.827 2.112 29.484 1.00 77.31 119 LYS A N 1
ATOM 924 C CA . LYS A 1 119 ? -14.557 1.927 30.924 1.00 77.31 119 LYS A CA 1
ATOM 925 C C . LYS A 1 119 ? -15.269 2.946 31.815 1.00 77.31 119 LYS A C 1
ATOM 927 O O . LYS A 1 119 ? -15.651 2.601 32.928 1.00 77.31 119 LYS A O 1
ATOM 932 N N . LYS A 1 120 ? -15.465 4.180 31.343 1.00 80.56 120 LYS A N 1
ATOM 933 C CA . LYS A 1 120 ? -16.164 5.242 32.092 1.00 80.56 120 LYS A CA 1
ATOM 934 C C . LYS A 1 120 ? -17.691 5.075 32.142 1.00 80.56 120 LYS A C 1
ATOM 936 O O . LYS A 1 120 ? -18.370 5.940 32.682 1.00 80.56 120 LYS A O 1
ATOM 941 N N . GLY A 1 121 ? -18.241 3.988 31.595 1.00 65.69 121 GLY A N 1
ATOM 942 C CA . GLY A 1 121 ? -19.674 3.694 31.673 1.00 65.69 121 GLY A CA 1
ATOM 943 C C . GLY A 1 121 ? -20.539 4.541 30.738 1.00 65.69 121 GLY A C 1
ATOM 944 O O . GLY A 1 121 ? -21.749 4.628 30.935 1.00 65.69 121 GLY A O 1
ATOM 945 N N . VAL A 1 122 ? -19.952 5.157 29.705 1.00 72.12 122 VAL A N 1
ATOM 946 C CA . VAL A 1 122 ? -20.722 5.893 28.694 1.00 72.12 122 VAL A CA 1
ATOM 947 C C . VAL A 1 122 ? -21.567 4.888 27.905 1.00 72.12 122 VAL A C 1
ATOM 949 O O . VAL A 1 122 ? -21.029 4.073 27.154 1.00 72.12 122 VAL A O 1
ATOM 952 N N . ASN A 1 123 ? -22.896 4.950 28.061 1.00 65.44 123 ASN A N 1
ATOM 953 C CA . ASN A 1 123 ? -23.849 3.973 27.507 1.00 65.44 123 ASN A CA 1
ATOM 954 C C . ASN A 1 123 ? -23.668 3.698 26.002 1.00 65.44 123 ASN A C 1
ATOM 956 O O . ASN A 1 123 ? -23.879 2.571 25.561 1.00 65.44 123 ASN A O 1
ATOM 960 N N . TYR A 1 124 ? -23.220 4.688 25.224 1.00 65.06 124 TYR A N 1
ATOM 961 C CA . TYR A 1 124 ? -22.959 4.533 23.790 1.00 65.06 124 TYR A CA 1
ATOM 962 C C . TYR A 1 124 ? -21.794 3.584 23.471 1.00 65.06 124 TYR A C 1
ATOM 964 O O . TYR A 1 124 ? -21.872 2.851 22.488 1.00 65.06 124 TYR A O 1
ATOM 972 N N . PHE A 1 125 ? -20.751 3.545 24.305 1.00 65.62 125 PHE A N 1
ATOM 973 C CA . PHE A 1 125 ? -19.540 2.743 24.077 1.00 65.62 125 PHE A CA 1
ATOM 974 C C . PHE A 1 125 ? -19.534 1.416 24.843 1.00 65.62 125 PHE A C 1
ATOM 976 O O . PHE A 1 125 ? -18.658 0.586 24.625 1.00 65.62 125 PHE A O 1
ATOM 983 N N . ARG A 1 126 ? -20.534 1.168 25.699 1.00 61.66 126 ARG A N 1
ATOM 984 C CA . ARG A 1 126 ? -20.608 -0.039 26.542 1.00 61.66 126 ARG A CA 1
ATOM 985 C C . ARG A 1 126 ? -20.677 -1.348 25.744 1.00 61.66 126 ARG A C 1
ATOM 987 O O . ARG A 1 126 ? -20.243 -2.383 26.231 1.00 61.66 126 ARG A O 1
ATOM 994 N N . ASN A 1 127 ? -21.197 -1.291 24.517 1.00 65.06 127 ASN A N 1
ATOM 995 C CA . ASN A 1 127 ? -21.305 -2.436 23.606 1.00 65.06 127 ASN A CA 1
ATOM 996 C C . ASN A 1 127 ? -20.217 -2.434 22.514 1.00 65.06 127 ASN A C 1
ATOM 998 O O . ASN A 1 127 ? -20.342 -3.152 21.519 1.00 65.06 127 ASN A O 1
ATOM 1002 N N . PHE A 1 128 ? -19.174 -1.608 22.649 1.00 70.81 128 PHE A N 1
ATOM 1003 C CA . PHE A 1 128 ? -18.116 -1.499 21.651 1.00 70.81 128 PHE A CA 1
ATOM 1004 C C . PHE A 1 128 ? -17.190 -2.722 21.715 1.00 70.81 128 PHE A C 1
ATOM 1006 O O . PHE A 1 128 ? -16.311 -2.828 22.569 1.00 70.81 128 PHE A O 1
ATOM 1013 N N . ASN A 1 129 ? -17.404 -3.681 20.813 1.00 78.25 129 ASN A N 1
ATOM 1014 C CA . ASN A 1 129 ? -16.631 -4.917 20.771 1.00 78.25 129 ASN A CA 1
ATOM 1015 C C . ASN A 1 129 ? -15.440 -4.789 19.808 1.00 78.25 129 ASN A C 1
ATOM 1017 O O . ASN A 1 129 ? -15.547 -5.094 18.620 1.00 78.25 129 ASN A O 1
ATOM 1021 N N . LEU A 1 130 ? -14.289 -4.381 20.349 1.00 76.75 130 LEU A N 1
ATOM 1022 C CA . LEU A 1 130 ? -13.023 -4.275 19.612 1.00 76.75 130 LEU A CA 1
ATOM 1023 C C . LEU A 1 130 ? -12.614 -5.586 18.926 1.00 76.75 130 LEU A C 1
ATOM 1025 O O . LEU A 1 130 ? -12.129 -5.563 17.799 1.00 76.75 130 LEU A O 1
ATOM 1029 N N . SER A 1 131 ? -12.837 -6.732 19.580 1.00 79.69 131 SER A N 1
ATOM 1030 C CA . SER A 1 131 ? -12.483 -8.039 19.012 1.00 79.69 131 SER A CA 1
ATOM 1031 C C . SER A 1 131 ? -13.294 -8.340 17.754 1.00 79.69 131 SER A C 1
ATOM 1033 O O . SER A 1 131 ? -12.752 -8.865 16.782 1.00 79.69 131 SER A O 1
ATOM 1035 N N . LYS A 1 132 ? -14.579 -7.969 17.745 1.00 84.12 132 LYS A N 1
ATOM 1036 C CA . LYS A 1 132 ? -15.439 -8.115 16.569 1.00 84.12 132 LYS A CA 1
ATOM 1037 C C . LYS A 1 132 ? -14.949 -7.241 15.411 1.00 84.12 132 LYS A C 1
ATOM 1039 O O . LYS A 1 132 ? -14.756 -7.768 14.323 1.00 84.12 132 LYS A O 1
ATOM 1044 N N . ILE A 1 133 ? -14.682 -5.958 15.668 1.00 83.94 133 ILE A N 1
ATOM 1045 C CA . ILE A 1 133 ? -14.193 -5.011 14.650 1.00 83.94 133 ILE A CA 1
ATOM 1046 C C . ILE A 1 133 ? -12.877 -5.504 14.046 1.00 83.94 133 ILE A C 1
ATOM 1048 O O . ILE A 1 133 ? -12.733 -5.549 12.831 1.00 83.94 133 ILE A O 1
ATOM 1052 N N . PHE A 1 134 ? -11.937 -5.945 14.884 1.00 83.75 134 PHE A N 1
ATOM 1053 C CA . PHE A 1 134 ? -10.652 -6.448 14.409 1.00 83.75 134 PHE A CA 1
ATOM 1054 C C . PHE A 1 134 ? -10.801 -7.694 13.524 1.00 83.75 134 PHE A C 1
ATOM 1056 O O . PHE A 1 134 ? -10.164 -7.778 12.477 1.00 83.75 134 PHE A O 1
ATOM 1063 N N . LYS A 1 135 ? -11.667 -8.644 13.905 1.00 88.06 135 LYS A N 1
ATOM 1064 C CA . LYS A 1 135 ? -11.951 -9.838 13.092 1.00 88.06 135 LYS A CA 1
ATOM 1065 C C . LYS A 1 135 ? -12.595 -9.479 11.753 1.00 88.06 135 LYS A C 1
ATOM 1067 O O . LYS A 1 135 ? -12.179 -10.017 10.733 1.00 88.06 135 LYS A O 1
ATOM 1072 N N . GLU A 1 136 ? -13.575 -8.575 11.751 1.00 89.00 136 GLU A N 1
ATOM 1073 C CA . GLU A 1 136 ? -14.225 -8.096 10.523 1.00 89.00 136 GLU A CA 1
ATOM 1074 C C . GLU A 1 136 ? -13.214 -7.409 9.596 1.00 89.00 136 GLU A C 1
ATOM 1076 O O . GLU A 1 136 ? -13.108 -7.782 8.429 1.00 89.00 136 GLU A O 1
ATOM 1081 N N . SER A 1 137 ? -12.407 -6.485 10.127 1.00 89.00 137 SER A N 1
ATOM 1082 C CA . SER A 1 137 ? -11.343 -5.824 9.366 1.00 89.00 137 SER A CA 1
ATOM 1083 C C . SER A 1 137 ? -10.332 -6.823 8.809 1.00 89.00 137 SER A C 1
ATOM 1085 O O . SER A 1 137 ? -9.942 -6.703 7.655 1.00 89.00 137 SER A O 1
ATOM 1087 N N . LEU A 1 138 ? -9.926 -7.831 9.586 1.00 91.62 138 LEU A N 1
ATOM 1088 C CA . LEU A 1 138 ? -8.965 -8.842 9.142 1.00 91.62 138 LEU A CA 1
ATOM 1089 C C . LEU A 1 138 ? -9.507 -9.685 7.980 1.00 91.62 138 LEU A C 1
ATOM 1091 O O . LEU A 1 138 ? -8.789 -9.910 7.010 1.00 91.62 138 LEU A O 1
ATOM 1095 N N . VAL A 1 139 ? -10.776 -10.101 8.037 1.00 93.94 139 VAL A N 1
ATOM 1096 C CA . VAL A 1 139 ? -11.424 -10.824 6.929 1.00 93.94 139 VAL A CA 1
ATOM 1097 C C . VAL A 1 139 ? -11.464 -9.961 5.666 1.00 93.94 139 VAL A C 1
ATOM 1099 O O . VAL A 1 139 ? -11.133 -10.447 4.585 1.00 93.94 139 VAL A O 1
ATOM 1102 N N . ILE A 1 140 ? -11.815 -8.678 5.800 1.00 92.88 140 ILE A N 1
ATOM 1103 C CA . ILE A 1 140 ? -11.860 -7.747 4.666 1.00 92.88 140 ILE A CA 1
ATOM 1104 C C . ILE A 1 140 ? -10.459 -7.519 4.088 1.00 92.88 140 ILE A C 1
ATOM 1106 O O . ILE A 1 140 ? -10.294 -7.587 2.875 1.00 92.88 140 ILE A O 1
ATOM 1110 N N . ILE A 1 141 ? -9.444 -7.306 4.929 1.00 94.19 141 ILE A N 1
ATOM 1111 C CA . ILE A 1 141 ? -8.050 -7.127 4.493 1.00 94.19 141 ILE A CA 1
ATOM 1112 C C . ILE A 1 141 ? -7.562 -8.351 3.721 1.00 94.19 141 ILE A C 1
ATOM 1114 O O . ILE A 1 141 ? -6.941 -8.194 2.676 1.00 94.19 141 ILE A O 1
ATOM 1118 N N . ILE A 1 142 ? -7.857 -9.564 4.198 1.00 94.25 142 ILE A N 1
ATOM 1119 C CA . ILE A 1 142 ? -7.480 -10.795 3.493 1.00 94.25 142 ILE A CA 1
ATOM 1120 C C . ILE A 1 142 ? -8.171 -10.861 2.130 1.00 94.25 142 ILE A C 1
ATOM 1122 O O . ILE A 1 142 ? -7.514 -11.144 1.130 1.00 94.25 142 ILE A O 1
ATOM 1126 N N . ALA A 1 143 ? -9.474 -10.573 2.070 1.00 95.19 143 ALA A N 1
ATOM 1127 C CA . ALA A 1 143 ? -10.211 -10.570 0.811 1.00 95.19 143 ALA A CA 1
ATOM 1128 C C . ALA A 1 143 ? -9.630 -9.542 -0.176 1.00 95.19 143 ALA A C 1
ATOM 1130 O O . ALA A 1 143 ? -9.310 -9.897 -1.310 1.00 95.19 143 ALA A O 1
ATOM 1131 N N . VAL A 1 144 ? -9.418 -8.298 0.265 1.00 95.44 144 VAL A N 1
ATOM 1132 C CA . VAL A 1 144 ? -8.793 -7.237 -0.540 1.00 95.44 144 VAL A CA 1
ATOM 1133 C C . VAL A 1 144 ? -7.395 -7.658 -0.986 1.00 95.44 144 VAL A C 1
ATOM 1135 O O . VAL A 1 144 ? -7.093 -7.568 -2.167 1.00 95.44 144 VAL A O 1
ATOM 1138 N N . GLY A 1 145 ? -6.573 -8.202 -0.090 1.00 94.56 145 GLY A N 1
ATOM 1139 C CA . GLY A 1 145 ? -5.213 -8.639 -0.398 1.00 94.56 145 GLY A CA 1
ATOM 1140 C C . GLY A 1 145 ? -5.142 -9.748 -1.439 1.00 94.56 145 GLY A C 1
ATOM 1141 O O . GLY A 1 145 ? -4.326 -9.667 -2.350 1.00 94.56 145 GLY A O 1
ATOM 1142 N N . ILE A 1 146 ? -6.018 -10.753 -1.356 1.00 94.81 146 ILE A N 1
ATOM 1143 C CA . ILE A 1 146 ? -6.113 -11.798 -2.385 1.00 94.81 146 ILE A CA 1
ATOM 1144 C C . ILE A 1 146 ? -6.530 -11.183 -3.724 1.00 94.81 146 ILE A C 1
ATOM 1146 O O . ILE A 1 146 ? -5.955 -11.514 -4.759 1.00 94.81 146 ILE A O 1
ATOM 1150 N N . THR A 1 147 ? -7.517 -10.286 -3.703 1.00 94.81 147 THR A N 1
ATOM 1151 C CA . THR A 1 147 ? -8.050 -9.668 -4.924 1.00 94.81 147 THR A CA 1
ATOM 1152 C C . THR A 1 147 ? -6.992 -8.802 -5.606 1.00 94.81 147 THR A C 1
ATOM 1154 O O . THR A 1 147 ? -6.760 -8.961 -6.801 1.00 94.81 147 THR A O 1
ATOM 1157 N N . GLU A 1 148 ? -6.304 -7.953 -4.843 1.00 91.62 148 GLU A N 1
ATOM 1158 C CA . GLU A 1 148 ? -5.204 -7.105 -5.315 1.00 91.62 148 GLU A CA 1
ATOM 1159 C C . GLU A 1 148 ? -4.025 -7.930 -5.819 1.00 91.62 148 GLU A C 1
ATOM 1161 O O . GLU A 1 148 ? -3.496 -7.660 -6.894 1.00 91.62 148 GLU A O 1
ATOM 1166 N N . PHE A 1 149 ? -3.641 -8.983 -5.095 1.00 92.81 149 PHE A N 1
ATOM 1167 C CA . PHE A 1 149 ? -2.578 -9.881 -5.532 1.00 92.81 149 PHE A CA 1
ATOM 1168 C C . PHE A 1 149 ? -2.915 -10.517 -6.883 1.00 92.81 149 PHE A C 1
ATOM 1170 O O . PHE A 1 149 ? -2.1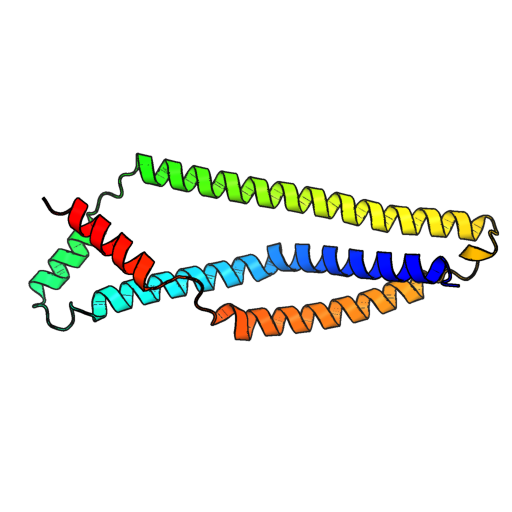44 -10.396 -7.829 1.00 92.81 149 PHE A O 1
ATOM 1177 N N . ILE A 1 150 ? -4.098 -11.125 -7.018 1.00 92.69 150 ILE A N 1
ATOM 1178 C CA . ILE A 1 150 ? -4.533 -11.733 -8.282 1.00 92.69 150 ILE A CA 1
ATOM 1179 C C . ILE A 1 150 ? -4.585 -10.680 -9.395 1.00 92.69 150 ILE A C 1
ATOM 1181 O O . ILE A 1 150 ? -4.081 -10.917 -10.495 1.00 92.69 150 ILE A O 1
ATOM 1185 N N . PHE A 1 151 ? -5.177 -9.518 -9.124 1.00 90.88 151 PHE A N 1
ATOM 1186 C CA . PHE A 1 151 ? -5.305 -8.458 -10.115 1.00 90.88 151 PHE A CA 1
ATOM 1187 C C . PHE A 1 151 ? -3.930 -7.992 -10.600 1.00 90.88 151 PHE A C 1
ATOM 1189 O O . PHE A 1 151 ? -3.670 -7.970 -11.803 1.00 90.88 151 PHE A O 1
ATOM 1196 N N . LEU A 1 152 ? -3.011 -7.698 -9.686 1.00 88.38 152 LEU A N 1
ATOM 1197 C CA . LEU A 1 152 ? -1.692 -7.201 -10.043 1.00 88.38 152 LEU A CA 1
ATOM 1198 C C . LEU A 1 152 ? -0.844 -8.267 -10.752 1.00 88.38 152 LEU A C 1
ATOM 1200 O O . LEU A 1 152 ? -0.241 -7.985 -11.788 1.00 88.38 152 LEU A O 1
ATOM 1204 N N . THR A 1 153 ? -0.835 -9.505 -10.248 1.00 87.25 153 THR A N 1
ATOM 1205 C CA . THR A 1 153 ? -0.027 -10.590 -10.821 1.00 87.25 153 THR A CA 1
ATOM 1206 C C . THR A 1 153 ? -0.512 -11.005 -12.207 1.00 87.25 153 THR A C 1
ATOM 1208 O O . THR A 1 153 ? 0.316 -11.288 -13.071 1.00 87.25 153 THR A O 1
ATOM 1211 N N . TYR A 1 154 ? -1.825 -11.063 -12.451 1.00 85.69 154 TYR A N 1
ATOM 1212 C CA . TYR A 1 154 ? -2.357 -11.618 -13.704 1.00 85.69 154 TYR A CA 1
ATOM 1213 C C . TYR A 1 154 ? -2.808 -10.570 -14.721 1.00 85.69 154 TYR A C 1
ATOM 1215 O O . TYR A 1 154 ? -2.742 -10.846 -15.923 1.00 85.69 154 TYR A O 1
ATOM 1223 N N . LEU A 1 155 ? -3.274 -9.406 -14.263 1.00 83.44 155 LEU A N 1
ATOM 1224 C CA . LEU A 1 155 ? -3.767 -8.330 -15.126 1.00 83.44 155 LEU A CA 1
ATOM 1225 C C . LEU A 1 155 ? -2.766 -7.176 -15.181 1.00 83.44 155 LEU A C 1
ATOM 1227 O O . LEU A 1 155 ? -2.365 -6.783 -16.275 1.00 83.44 155 LEU A O 1
ATOM 1231 N N . GLY A 1 156 ? -2.307 -6.692 -14.024 1.00 77.94 156 GLY A N 1
ATOM 1232 C CA . GLY A 1 156 ? -1.333 -5.600 -13.933 1.00 77.94 156 GLY A CA 1
ATOM 1233 C C . GLY A 1 156 ? -0.018 -5.920 -14.646 1.00 77.94 156 GLY A C 1
ATOM 1234 O O . GLY A 1 156 ? 0.472 -5.108 -15.425 1.00 77.94 156 GLY A O 1
ATOM 1235 N N . SER A 1 157 ? 0.493 -7.144 -14.477 1.00 75.69 157 SER A N 1
ATOM 1236 C CA . SER A 1 157 ? 1.744 -7.595 -15.106 1.00 75.69 157 SER A CA 1
ATOM 1237 C C . SER A 1 157 ? 1.725 -7.611 -16.641 1.00 75.69 157 SER A C 1
ATOM 1239 O O . SER A 1 157 ? 2.770 -7.579 -17.288 1.00 75.69 157 SER A O 1
ATOM 1241 N N . LYS A 1 158 ? 0.532 -7.679 -17.238 1.00 75.31 158 LYS A N 1
ATOM 1242 C CA . LYS A 1 158 ? 0.335 -7.755 -18.691 1.00 75.31 158 LYS A CA 1
ATOM 1243 C C . LYS A 1 158 ? -0.104 -6.427 -19.298 1.00 75.31 158 LYS A C 1
ATOM 1245 O O . LYS A 1 158 ? -0.259 -6.343 -20.515 1.00 75.31 158 LYS A O 1
ATOM 1250 N N . TYR A 1 159 ? -0.343 -5.411 -18.473 1.00 72.19 159 TYR A N 1
ATOM 1251 C CA . TYR A 1 159 ? -0.789 -4.113 -18.946 1.00 72.19 159 TYR A CA 1
ATOM 1252 C C . TYR A 1 159 ? 0.377 -3.357 -19.592 1.00 72.19 159 TYR A C 1
ATOM 1254 O O . TYR A 1 159 ? 1.445 -3.219 -18.998 1.00 72.19 159 TYR A O 1
ATOM 1262 N N . ILE A 1 160 ? 0.170 -2.869 -20.817 1.00 62.91 160 ILE A N 1
ATOM 1263 C CA . ILE A 1 160 ? 1.131 -2.020 -21.526 1.00 62.91 160 ILE A CA 1
ATOM 1264 C C . ILE A 1 160 ? 0.784 -0.572 -21.188 1.00 62.91 160 ILE A C 1
ATOM 1266 O O . ILE A 1 160 ? -0.232 -0.047 -21.636 1.00 62.91 160 ILE A O 1
ATOM 1270 N N . SER A 1 161 ? 1.613 0.052 -20.358 1.00 62.53 161 SER A N 1
ATOM 1271 C CA . SER A 1 161 ? 1.432 1.428 -19.884 1.00 62.53 161 SER A CA 1
ATOM 1272 C C . SER A 1 161 ? 2.153 2.461 -20.753 1.00 62.53 161 SER A C 1
ATOM 1274 O O . SER A 1 161 ? 1.809 3.640 -20.703 1.00 62.53 161 SER A O 1
ATOM 1276 N N . ILE A 1 162 ? 3.128 2.039 -2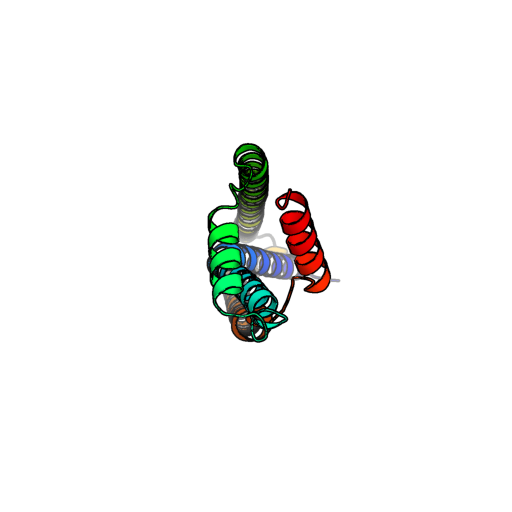1.562 1.00 61.72 162 ILE A N 1
ATOM 1277 C CA . ILE A 1 162 ? 3.911 2.918 -22.436 1.00 61.72 162 ILE A CA 1
ATOM 1278 C C . ILE A 1 162 ? 3.275 2.990 -23.828 1.00 61.72 162 ILE A C 1
ATOM 1280 O O . ILE A 1 162 ? 3.039 1.958 -24.451 1.00 61.72 162 ILE A O 1
ATOM 1284 N N . ASP A 1 163 ? 3.065 4.208 -24.346 1.00 66.19 163 ASP A N 1
ATOM 1285 C CA . ASP A 1 163 ? 2.709 4.430 -25.753 1.00 66.19 163 ASP A CA 1
ATOM 1286 C C . ASP A 1 163 ? 3.903 4.056 -26.658 1.00 66.19 163 ASP A C 1
ATOM 1288 O O . ASP A 1 163 ? 4.928 4.757 -26.658 1.00 66.19 163 ASP A O 1
ATOM 1292 N N . PRO A 1 164 ? 3.798 2.976 -27.458 1.00 64.31 164 PRO A N 1
ATOM 1293 C CA . PRO A 1 164 ? 4.881 2.525 -28.322 1.00 64.31 164 PRO A CA 1
ATOM 1294 C C . PRO A 1 164 ? 5.289 3.579 -29.352 1.00 64.31 164 PRO A C 1
ATOM 1296 O O . PRO A 1 164 ? 6.460 3.646 -29.721 1.00 64.31 164 PRO A O 1
ATOM 1299 N N . HIS A 1 165 ? 4.357 4.408 -29.831 1.00 64.50 165 HIS A N 1
ATOM 1300 C CA . HIS A 1 165 ? 4.644 5.414 -30.854 1.00 64.50 165 HIS A CA 1
ATOM 1301 C C . HIS A 1 165 ? 5.481 6.560 -30.295 1.00 64.50 165 HIS A C 1
ATOM 1303 O O . HIS A 1 165 ? 6.429 7.007 -30.944 1.00 64.50 165 HIS A O 1
ATOM 1309 N N . LEU A 1 166 ? 5.166 6.994 -29.075 1.00 66.75 166 LEU A N 1
ATOM 1310 C CA . LEU A 1 166 ? 5.858 8.090 -28.406 1.00 66.75 166 LEU A CA 1
ATOM 1311 C C . LEU A 1 166 ? 7.292 7.685 -28.032 1.00 66.75 166 LEU A C 1
ATOM 1313 O O . LEU A 1 166 ? 8.236 8.445 -28.268 1.00 66.75 166 LEU A O 1
ATOM 1317 N N . LEU A 1 167 ? 7.485 6.447 -27.561 1.00 64.62 167 LEU A N 1
ATOM 1318 C CA . LEU A 1 167 ? 8.826 5.930 -27.281 1.00 64.62 167 LEU A CA 1
ATOM 1319 C C . LEU A 1 167 ? 9.645 5.719 -28.565 1.00 64.62 167 LEU A C 1
ATOM 1321 O O . LEU A 1 167 ? 10.813 6.109 -28.616 1.00 64.62 167 LEU A O 1
ATOM 1325 N N . LYS A 1 168 ? 9.037 5.167 -29.627 1.00 63.59 168 LYS A N 1
ATOM 1326 C CA . LYS A 1 168 ? 9.685 5.022 -30.945 1.00 63.59 168 LYS A CA 1
ATOM 1327 C C . LYS A 1 168 ? 10.126 6.376 -31.502 1.00 63.59 168 LYS A C 1
ATOM 1329 O O . LYS A 1 168 ? 11.250 6.490 -31.986 1.00 63.59 168 LYS A O 1
ATOM 1334 N N . ALA A 1 169 ? 9.286 7.407 -31.394 1.00 66.56 169 ALA A N 1
ATOM 1335 C CA . ALA A 1 169 ? 9.619 8.759 -31.833 1.00 66.56 169 ALA A CA 1
ATOM 1336 C C . ALA A 1 169 ? 10.793 9.357 -31.040 1.00 66.56 169 ALA A C 1
ATOM 1338 O O . ALA A 1 169 ? 11.701 9.932 -31.641 1.00 66.56 169 ALA A O 1
ATOM 1339 N N . HIS A 1 170 ? 10.825 9.188 -29.714 1.00 66.06 170 HIS A N 1
ATOM 1340 C CA . HIS A 1 170 ? 11.954 9.647 -28.898 1.00 66.06 170 HIS A CA 1
ATOM 1341 C C . HIS A 1 170 ? 13.254 8.905 -29.209 1.00 66.06 170 HIS A C 1
ATOM 1343 O O . HIS A 1 170 ? 14.295 9.547 -29.344 1.00 66.06 170 HIS A O 1
ATOM 1349 N N . LEU A 1 171 ? 13.201 7.583 -29.382 1.00 63.31 171 LEU A N 1
ATOM 1350 C CA . LEU A 1 171 ? 14.374 6.787 -29.742 1.00 63.31 171 LEU A CA 1
ATOM 1351 C C . LEU A 1 171 ? 14.904 7.169 -31.130 1.00 63.31 171 LEU A C 1
ATOM 1353 O O . LEU A 1 171 ? 16.098 7.419 -31.274 1.00 63.31 171 LEU A O 1
ATOM 1357 N N . LEU A 1 172 ? 14.028 7.318 -32.129 1.00 64.94 172 LEU A N 1
ATOM 1358 C CA . LEU A 1 172 ? 14.412 7.774 -33.470 1.00 64.94 172 LEU A CA 1
ATOM 1359 C C . LEU A 1 172 ? 14.986 9.194 -33.464 1.00 64.94 172 LEU A C 1
ATOM 1361 O O . LEU A 1 172 ? 15.984 9.445 -34.135 1.00 64.94 172 LEU A O 1
ATOM 1365 N N . ASN A 1 173 ? 14.399 10.117 -32.700 1.00 66.19 173 ASN A N 1
ATOM 1366 C CA . ASN A 1 173 ? 14.907 11.485 -32.590 1.00 66.19 173 ASN A CA 1
ATOM 1367 C C . ASN A 1 173 ? 16.271 11.538 -31.894 1.00 66.19 173 ASN A C 1
ATOM 1369 O O . ASN A 1 173 ? 17.140 12.287 -32.333 1.00 66.19 173 ASN A O 1
ATOM 1373 N N . ASN A 1 174 ? 16.484 10.728 -30.855 1.00 61.66 174 ASN A N 1
ATOM 1374 C CA . ASN A 1 174 ? 17.770 10.652 -30.163 1.00 61.66 174 ASN A CA 1
ATOM 1375 C C . ASN A 1 174 ? 18.855 10.025 -31.047 1.00 61.66 174 ASN A C 1
ATOM 1377 O O . ASN A 1 174 ? 19.971 10.534 -31.067 1.00 61.66 174 ASN A O 1
ATOM 1381 N N . ILE A 1 175 ? 18.519 8.992 -31.829 1.00 61.19 175 ILE A N 1
ATOM 1382 C CA . ILE A 1 175 ? 19.418 8.409 -32.838 1.00 61.19 175 ILE A CA 1
ATOM 1383 C C . ILE A 1 175 ? 19.717 9.430 -33.947 1.00 61.19 175 ILE A C 1
ATOM 1385 O O . ILE A 1 175 ? 20.862 9.621 -34.333 1.00 61.19 175 ILE A O 1
ATOM 1389 N N . LYS A 1 176 ? 18.710 10.158 -34.441 1.00 61.97 176 LYS A N 1
ATOM 1390 C CA . LYS A 1 176 ? 18.907 11.195 -35.466 1.00 61.97 176 LYS A CA 1
ATOM 1391 C C . LYS A 1 176 ? 19.789 12.349 -34.978 1.00 61.97 176 LYS A C 1
ATOM 1393 O O . LYS A 1 176 ? 20.475 12.960 -35.784 1.00 61.97 176 LYS A O 1
ATOM 1398 N N . LYS A 1 177 ? 19.750 12.664 -33.682 1.00 57.78 177 LYS A N 1
ATOM 1399 C CA . LYS A 1 177 ? 20.544 13.736 -33.065 1.00 57.78 177 LYS A CA 1
ATOM 1400 C C . LYS A 1 177 ? 21.991 13.314 -32.768 1.00 57.78 177 LYS A C 1
ATOM 1402 O O . LYS A 1 177 ? 22.832 14.184 -32.573 1.00 57.78 177 LYS A O 1
ATOM 1407 N N . SER A 1 178 ? 22.264 12.010 -32.701 1.00 52.38 178 SER A N 1
ATOM 1408 C CA . SER A 1 178 ? 23.595 11.440 -32.459 1.00 52.38 178 SER A CA 1
ATOM 1409 C C . SER A 1 178 ? 24.311 10.969 -33.727 1.00 52.38 178 SER A C 1
ATOM 1411 O O . SER A 1 178 ? 25.520 10.745 -33.684 1.00 52.38 178 SER A O 1
ATOM 1413 N N . LEU A 1 179 ? 23.601 10.836 -34.853 1.00 43.94 179 LEU A N 1
ATOM 1414 C CA . LEU A 1 179 ? 24.234 10.753 -36.166 1.00 43.94 179 LEU A CA 1
ATOM 1415 C C . LEU A 1 179 ? 24.673 12.163 -36.620 1.00 43.94 179 LEU A C 1
ATOM 1417 O O . LEU A 1 179 ? 23.861 13.08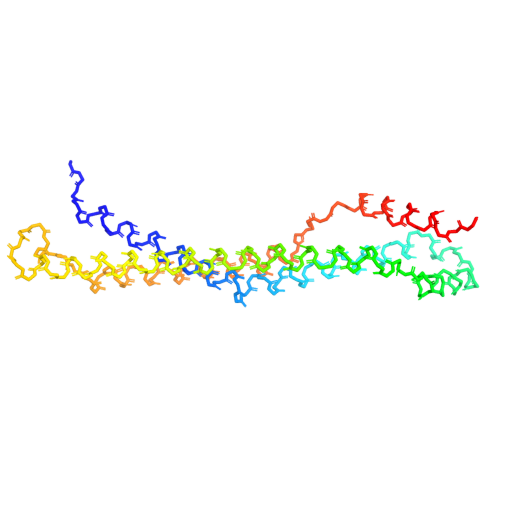6 -36.529 1.00 43.94 179 LEU A O 1
ATOM 1421 N N . PRO A 1 180 ? 25.928 12.336 -37.080 1.00 45.72 180 PRO A N 1
ATOM 1422 C CA . PRO A 1 180 ? 26.425 13.601 -37.626 1.00 45.72 180 PRO A CA 1
ATOM 1423 C C . PRO A 1 180 ? 25.714 14.019 -38.920 1.00 45.72 180 PRO A C 1
ATOM 1425 O O . PRO A 1 180 ? 25.264 13.126 -39.678 1.00 45.72 180 PRO A O 1
#

Sequence (180 aa):
MVSINFVINILIQVLCIFIFLTIFFFTYAKNVEGEVVQNQVNFLLNDLSGIHLGSLPENVKAMFKNQLNNLEVNTLENEKIGIQIENSNSAIESMSYKTLAIASAVVIGIVIISFILSKKGVNYFRNFNLSKIFKESLVIIIAVGITEFIFLTYLGSKYISIDPHLLKAHLLNNIKKSLP